Protein AF-A0A529Q5G9-F1 (afdb_monomer_lite)

Secondary structure (DSSP, 8-state):
-----S-TTSPPPSS---TTTS--TTTSTT-TTTTPPPPPPPSS--SSSHHHHHHHHHHHTT-HHHHHHHHHHHHHHSPTT-HHHHHHHHHHHHHHHH--

Structure (mmCIF, N/CA/C/O backbone):
data_AF-A0A529Q5G9-F1
#
_entry.id   AF-A0A529Q5G9-F1
#
loop_
_atom_site.group_PDB
_atom_site.id
_atom_site.type_symbol
_atom_site.label_atom_id
_atom_site.label_alt_id
_atom_site.label_comp_id
_atom_site.label_asym_id
_atom_site.label_entity_id
_atom_site.label_seq_id
_atom_site.pdbx_PDB_ins_code
_atom_site.Cartn_x
_atom_site.Cartn_y
_atom_site.Cartn_z
_atom_site.occupancy
_atom_site.B_iso_or_equiv
_atom_site.auth_seq_id
_atom_site.auth_comp_id
_atom_site.auth_asym_id
_atom_site.auth_atom_id
_atom_site.pdbx_PDB_model_num
ATOM 1 N N . MET A 1 1 ? 19.977 2.562 11.167 1.00 59.50 1 MET A N 1
ATOM 2 C CA . MET A 1 1 ? 18.837 2.119 11.999 1.00 59.50 1 MET A CA 1
ATOM 3 C C . MET A 1 1 ? 18.212 0.920 11.315 1.00 59.50 1 MET A C 1
ATOM 5 O O . MET A 1 1 ? 18.006 0.991 10.109 1.00 59.50 1 MET A O 1
ATOM 9 N N . LEU A 1 2 ? 17.983 -0.177 12.039 1.00 80.25 2 LEU A N 1
ATOM 10 C CA . LEU A 1 2 ? 17.212 -1.306 11.514 1.00 80.25 2 LEU A CA 1
ATOM 11 C C . LEU A 1 2 ? 15.776 -0.831 11.265 1.00 80.25 2 LEU A C 1
ATOM 13 O O . LEU A 1 2 ? 15.227 -0.108 12.096 1.00 80.25 2 LEU A O 1
ATOM 17 N N . ARG A 1 3 ? 15.196 -1.192 10.118 1.00 87.62 3 ARG A N 1
ATOM 18 C CA . ARG A 1 3 ? 13.773 -0.978 9.847 1.00 87.62 3 ARG A CA 1
ATOM 19 C C . ARG A 1 3 ? 13.052 -2.237 10.332 1.00 87.62 3 ARG A C 1
ATOM 21 O O . ARG A 1 3 ? 13.259 -3.286 9.725 1.00 87.62 3 ARG A O 1
ATOM 28 N N . PRO A 1 4 ? 12.337 -2.192 11.469 1.00 90.25 4 PRO A N 1
ATOM 29 C CA . PRO A 1 4 ? 11.671 -3.379 11.988 1.00 90.25 4 PRO A CA 1
ATOM 30 C C . PRO A 1 4 ? 10.646 -3.898 10.976 1.00 90.25 4 PRO A C 1
ATOM 32 O O . PRO A 1 4 ? 10.138 -3.138 10.148 1.00 90.25 4 PRO A O 1
ATOM 35 N N . ARG A 1 5 ? 10.387 -5.204 11.042 1.00 95.31 5 ARG A N 1
ATOM 36 C CA . ARG A 1 5 ? 9.323 -5.869 10.295 1.00 95.31 5 ARG A CA 1
ATOM 37 C C . ARG A 1 5 ? 8.269 -6.365 11.268 1.00 95.31 5 ARG A C 1
ATOM 39 O O . ARG A 1 5 ? 8.616 -7.031 12.242 1.00 95.31 5 ARG A O 1
ATOM 46 N N . TRP A 1 6 ? 7.017 -6.030 11.000 1.00 95.88 6 TRP A N 1
ATOM 47 C CA . TRP A 1 6 ? 5.859 -6.430 11.789 1.00 95.88 6 TRP A CA 1
ATOM 48 C C . TRP A 1 6 ? 5.320 -7.792 11.351 1.00 95.88 6 TRP A C 1
ATOM 50 O O . TRP A 1 6 ? 4.807 -8.514 12.197 1.00 95.88 6 TRP A O 1
ATOM 60 N N . LEU A 1 7 ? 5.501 -8.163 10.077 1.00 95.38 7 LEU A N 1
ATOM 61 C CA . LEU A 1 7 ? 5.125 -9.470 9.521 1.00 95.38 7 LEU A CA 1
ATOM 62 C C . LEU A 1 7 ? 6.353 -10.160 8.899 1.00 95.38 7 LEU A C 1
ATOM 64 O O . LEU A 1 7 ? 6.452 -10.280 7.671 1.00 95.38 7 LEU A O 1
ATOM 68 N N . PRO A 1 8 ? 7.359 -10.548 9.711 1.00 95.50 8 PRO A N 1
ATOM 69 C CA . PRO A 1 8 ? 8.631 -11.077 9.216 1.00 95.50 8 PRO A CA 1
ATOM 70 C C . PRO A 1 8 ? 8.493 -12.380 8.411 1.00 95.50 8 PRO A C 1
ATOM 72 O O . PRO A 1 8 ? 9.351 -12.669 7.579 1.00 95.50 8 PRO A O 1
ATOM 75 N N . GLU A 1 9 ? 7.427 -13.147 8.631 1.00 95.12 9 GLU A N 1
ATOM 76 C CA . GLU A 1 9 ? 7.104 -14.385 7.918 1.00 95.12 9 GLU A CA 1
ATOM 77 C C . GLU A 1 9 ? 6.652 -14.158 6.469 1.00 95.12 9 GLU A C 1
ATOM 79 O O . GLU A 1 9 ? 6.816 -15.044 5.627 1.00 95.12 9 GLU A O 1
ATOM 84 N N . LYS A 1 10 ? 6.134 -12.968 6.137 1.00 93.75 10 LYS A N 1
ATOM 85 C CA . LYS A 1 10 ? 5.798 -12.619 4.753 1.00 93.75 10 LYS A CA 1
ATOM 86 C C . LYS A 1 10 ? 7.055 -12.233 3.988 1.00 93.75 10 LYS A C 1
ATOM 88 O O . LYS A 1 10 ? 7.813 -11.357 4.402 1.00 93.75 10 LYS A O 1
ATOM 93 N N . SER A 1 11 ? 7.282 -12.848 2.835 1.00 95.19 11 SER A N 1
ATOM 94 C CA . SER A 1 11 ? 8.350 -12.410 1.930 1.00 95.19 11 SER A CA 1
ATOM 95 C C . SER A 1 11 ? 7.914 -11.179 1.140 1.00 95.19 11 SER A C 1
ATOM 97 O O . SER A 1 11 ? 6.758 -11.081 0.733 1.00 95.19 11 SER A O 1
ATOM 99 N N . PHE A 1 12 ? 8.836 -10.237 0.922 1.00 95.75 12 PHE A N 1
ATOM 100 C CA . PHE A 1 12 ? 8.578 -9.112 0.026 1.00 95.75 12 PHE A CA 1
ATOM 101 C C . PHE A 1 12 ? 8.430 -9.576 -1.425 1.00 95.75 12 PHE A C 1
ATOM 103 O O . PHE A 1 12 ? 9.018 -10.598 -1.797 1.00 95.75 12 PHE A O 1
ATOM 110 N N . PRO A 1 13 ? 7.683 -8.823 -2.252 1.00 95.31 13 PRO A N 1
ATOM 111 C CA . PRO A 1 13 ? 7.695 -9.018 -3.693 1.00 95.31 13 PRO A CA 1
ATOM 112 C C . PRO A 1 13 ? 9.120 -8.996 -4.248 1.00 95.31 13 PRO A C 1
ATOM 114 O O . PRO A 1 13 ? 10.007 -8.342 -3.700 1.00 95.31 13 PRO A O 1
ATOM 117 N N . SER A 1 14 ? 9.342 -9.679 -5.371 1.00 95.06 14 SER A N 1
ATOM 118 C CA . SER A 1 14 ? 10.673 -9.801 -5.984 1.00 95.06 14 SER A CA 1
ATOM 119 C C . SER A 1 14 ? 11.300 -8.460 -6.385 1.00 95.06 14 SER A C 1
ATOM 121 O O . SER A 1 14 ? 12.511 -8.380 -6.576 1.00 95.06 14 SER A O 1
ATOM 123 N N . TYR A 1 15 ? 10.488 -7.412 -6.540 1.00 96.00 15 TYR A N 1
ATOM 124 C CA . TYR A 1 15 ? 10.927 -6.040 -6.762 1.00 96.00 15 TYR A CA 1
ATOM 125 C C . TYR A 1 15 ? 9.875 -5.053 -6.253 1.00 96.00 15 TYR A C 1
ATOM 127 O O . TYR A 1 15 ? 8.685 -5.355 -6.275 1.00 96.00 15 TYR A O 1
ATOM 135 N N . ALA A 1 16 ? 10.317 -3.858 -5.859 1.00 96.62 16 ALA A N 1
ATOM 136 C CA . ALA A 1 16 ? 9.434 -2.710 -5.680 1.00 96.62 16 ALA A CA 1
ATOM 137 C C . ALA A 1 16 ? 9.086 -2.119 -7.048 1.00 96.62 16 ALA A C 1
ATOM 139 O O . ALA A 1 16 ? 9.980 -1.896 -7.877 1.00 96.62 16 ALA A O 1
ATOM 140 N N . TYR A 1 17 ? 7.805 -1.879 -7.308 1.00 97.19 17 TYR A N 1
ATOM 141 C CA . TYR A 1 17 ? 7.384 -1.308 -8.574 1.00 97.19 17 TYR A CA 1
ATOM 142 C C . TYR A 1 17 ? 7.816 0.151 -8.704 1.00 97.19 17 TYR A C 1
ATOM 144 O O . TYR A 1 17 ? 7.450 1.020 -7.913 1.00 97.19 17 TYR A O 1
ATOM 152 N N . LEU A 1 18 ? 8.570 0.405 -9.771 1.00 95.00 18 LEU A N 1
ATOM 153 C CA . LEU A 1 18 ? 8.948 1.731 -10.229 1.00 95.00 18 LEU A CA 1
ATOM 154 C C . LEU A 1 18 ? 8.503 1.856 -11.691 1.00 95.00 18 LEU A C 1
ATOM 156 O O . LEU A 1 18 ? 8.944 1.045 -12.523 1.00 95.00 18 LEU A O 1
ATOM 160 N N . PRO A 1 19 ? 7.641 2.834 -12.026 1.00 93.44 19 PRO A N 1
ATOM 161 C CA . PRO A 1 19 ? 7.190 3.049 -13.392 1.00 93.44 19 PRO A CA 1
ATOM 162 C C . PRO A 1 19 ? 8.370 3.134 -14.360 1.00 93.44 19 PRO A C 1
ATOM 164 O O . PRO A 1 19 ? 9.421 3.676 -14.026 1.00 93.44 19 PRO A O 1
ATOM 167 N N . SER A 1 20 ? 8.205 2.597 -15.570 1.00 91.12 20 SER A N 1
ATOM 168 C CA . SER A 1 20 ? 9.228 2.543 -16.635 1.00 91.12 20 SER A CA 1
ATOM 169 C C . SER A 1 20 ? 10.499 1.726 -16.346 1.00 91.12 20 SER A C 1
ATOM 171 O O . SER A 1 20 ? 11.316 1.566 -17.250 1.00 91.12 20 SER A O 1
ATOM 173 N N . ARG A 1 21 ? 10.676 1.180 -15.134 1.00 92.69 21 ARG A N 1
ATOM 174 C CA . ARG A 1 21 ? 11.841 0.349 -14.778 1.00 92.69 21 ARG A CA 1
ATOM 175 C C . ARG A 1 21 ? 11.511 -1.120 -14.601 1.00 92.69 21 ARG A C 1
ATOM 177 O O . ARG A 1 21 ? 12.361 -1.952 -14.889 1.00 92.69 21 ARG A O 1
ATOM 184 N N . GLN A 1 22 ? 10.316 -1.418 -14.102 1.00 94.38 22 GLN A N 1
ATOM 185 C CA . GLN A 1 22 ? 9.880 -2.779 -13.820 1.00 94.38 22 GLN A CA 1
ATOM 186 C C . GLN A 1 22 ? 8.544 -3.086 -14.506 1.00 94.38 22 GLN A C 1
ATOM 188 O O . GLN A 1 22 ? 7.755 -2.160 -14.727 1.00 94.38 22 GLN A O 1
ATOM 193 N N . PRO A 1 23 ? 8.259 -4.368 -14.803 1.00 96.12 23 PRO A N 1
ATOM 194 C CA . PRO A 1 23 ? 6.938 -4.800 -15.242 1.00 96.12 23 PRO A CA 1
ATOM 195 C C . PRO A 1 23 ? 5.865 -4.347 -14.252 1.00 96.12 23 PRO A C 1
ATOM 197 O O . PRO A 1 23 ? 6.060 -4.401 -13.031 1.00 96.12 23 PRO A O 1
ATOM 200 N N . HIS A 1 24 ? 4.720 -3.899 -14.759 1.00 96.31 24 HIS A N 1
ATOM 201 C CA . HIS A 1 24 ? 3.623 -3.490 -13.890 1.00 96.31 24 HIS A CA 1
ATOM 202 C C . HIS A 1 24 ? 3.109 -4.701 -13.089 1.00 96.31 24 HIS A C 1
ATOM 204 O O . HIS A 1 24 ? 2.700 -5.678 -13.714 1.00 96.31 24 HIS A O 1
ATOM 210 N N . PRO A 1 25 ? 3.020 -4.639 -11.744 1.00 95.38 25 PRO A N 1
ATOM 211 C CA . PRO A 1 25 ? 2.782 -5.812 -10.901 1.00 95.38 25 PRO A CA 1
ATOM 212 C C . PRO A 1 25 ? 1.562 -6.644 -11.280 1.00 95.38 25 PRO A C 1
ATOM 214 O O . PRO A 1 25 ? 1.654 -7.862 -11.295 1.00 95.38 25 PRO A O 1
ATOM 217 N N . VAL A 1 26 ? 0.442 -5.993 -11.617 1.00 93.69 26 VAL A N 1
ATOM 218 C CA . VAL A 1 26 ? -0.822 -6.670 -11.973 1.00 93.69 26 VAL A CA 1
ATOM 219 C C . VAL A 1 26 ? -1.199 -6.625 -13.460 1.00 93.69 26 VAL A C 1
ATOM 221 O O . VAL A 1 26 ? -2.068 -7.378 -13.884 1.00 93.69 26 VAL A O 1
ATOM 224 N N . ARG A 1 27 ? -0.598 -5.738 -14.269 1.00 93.06 27 ARG A N 1
ATOM 225 C CA . ARG A 1 27 ? -1.004 -5.513 -15.677 1.00 93.06 27 ARG A CA 1
ATOM 226 C C . ARG A 1 27 ? -0.070 -6.165 -16.688 1.00 93.06 27 ARG A C 1
ATOM 228 O O . ARG A 1 27 ? -0.467 -6.351 -17.834 1.00 93.06 27 ARG A O 1
ATOM 235 N N . ASP A 1 28 ? 1.158 -6.457 -16.284 1.00 95.62 28 ASP A N 1
ATOM 236 C CA . ASP A 1 28 ? 2.172 -7.051 -17.142 1.00 95.62 28 ASP A CA 1
ATOM 237 C C . ASP A 1 28 ? 2.287 -8.554 -16.843 1.00 95.62 28 ASP A C 1
ATOM 239 O O . ASP A 1 28 ? 2.331 -8.906 -15.665 1.00 95.62 28 ASP A O 1
ATOM 243 N N . PRO A 1 29 ? 2.366 -9.444 -17.850 1.00 95.75 29 PRO A N 1
ATOM 244 C CA . PRO A 1 29 ? 2.583 -10.874 -17.634 1.00 95.75 29 PRO A CA 1
ATOM 245 C C . PRO A 1 29 ? 3.840 -11.242 -16.835 1.00 95.75 29 PRO A C 1
ATOM 247 O O . PRO A 1 29 ? 3.879 -12.306 -16.223 1.00 95.75 29 PRO A O 1
ATOM 250 N N . ALA A 1 30 ? 4.863 -10.383 -16.831 1.00 95.69 30 ALA A N 1
ATOM 251 C CA . ALA A 1 30 ? 6.062 -10.531 -16.005 1.00 95.69 30 ALA A CA 1
ATOM 252 C C . ALA A 1 30 ? 5.928 -9.863 -14.618 1.00 95.69 30 ALA A C 1
ATOM 254 O O . ALA A 1 30 ? 6.898 -9.794 -13.860 1.00 95.69 30 ALA A O 1
ATOM 255 N N . GLY A 1 31 ? 4.744 -9.339 -14.295 1.00 96.12 31 GLY A N 1
ATOM 256 C CA . GLY A 1 31 ? 4.424 -8.684 -13.037 1.00 96.12 31 GLY A CA 1
ATOM 257 C C . GLY A 1 31 ? 4.420 -9.647 -11.851 1.00 96.12 31 GLY A C 1
ATOM 258 O O . GLY A 1 31 ? 3.870 -10.744 -11.933 1.00 96.12 31 GLY A O 1
ATOM 259 N N . HIS A 1 32 ? 4.974 -9.225 -10.711 1.00 94.50 32 HIS A N 1
ATOM 260 C CA . HIS A 1 32 ? 5.060 -10.069 -9.507 1.00 94.50 32 HIS A CA 1
ATOM 261 C C . HIS A 1 32 ? 3.705 -10.384 -8.835 1.00 94.50 32 HIS A C 1
ATOM 263 O O . HIS A 1 32 ? 3.671 -11.161 -7.885 1.00 94.50 32 HIS A O 1
ATOM 269 N N . SER A 1 33 ? 2.608 -9.794 -9.318 1.00 91.25 33 SER A N 1
ATOM 270 C CA . SER A 1 33 ? 1.229 -10.047 -8.874 1.00 91.25 33 SER A CA 1
ATOM 271 C C . SER A 1 33 ? 0.302 -10.387 -10.049 1.00 91.25 33 SER A C 1
ATOM 273 O O . SER A 1 33 ? -0.921 -10.294 -9.923 1.00 91.25 33 SER A O 1
ATOM 275 N N . TYR A 1 34 ? 0.849 -10.751 -11.212 1.00 92.62 34 TYR A N 1
ATOM 276 C CA . TYR A 1 34 ? 0.050 -11.055 -12.395 1.00 92.62 34 TYR A CA 1
ATOM 277 C C . TYR A 1 34 ? -0.783 -12.321 -12.169 1.00 92.62 34 TYR A C 1
ATOM 279 O O . TYR A 1 34 ? -0.246 -13.362 -11.797 1.00 92.62 34 TYR A O 1
ATOM 287 N N . HIS A 1 35 ? -2.103 -12.223 -12.362 1.00 88.06 35 HIS A N 1
ATOM 288 C CA . HIS A 1 35 ? -3.085 -13.260 -12.003 1.00 88.06 35 HIS A CA 1
ATOM 289 C C . HIS A 1 35 ? -3.061 -13.722 -10.537 1.00 88.06 35 HIS A C 1
ATOM 291 O O . HIS A 1 35 ? -3.685 -14.733 -10.214 1.00 88.06 35 HIS A O 1
ATOM 297 N N . SER A 1 36 ? -2.386 -12.998 -9.640 1.00 82.12 36 SER A N 1
ATOM 298 C CA . SER A 1 36 ? -2.580 -13.232 -8.213 1.00 82.12 36 SER A CA 1
ATOM 299 C C . SER A 1 36 ? -4.024 -12.898 -7.864 1.00 82.12 36 SER A C 1
ATOM 301 O O . SER A 1 36 ? -4.584 -11.927 -8.384 1.00 82.12 36 SER A O 1
ATOM 303 N N . GLU A 1 37 ? -4.619 -13.669 -6.955 1.00 68.94 37 GLU A N 1
ATOM 304 C CA . GLU A 1 37 ? -5.838 -13.219 -6.295 1.00 68.94 37 GLU A CA 1
ATOM 305 C C . GLU A 1 37 ? -5.573 -11.827 -5.707 1.00 68.94 37 GLU A C 1
ATOM 307 O O . GLU A 1 37 ? -4.490 -11.567 -5.160 1.00 68.94 37 GLU A O 1
ATOM 312 N N . ALA A 1 38 ? -6.528 -10.912 -5.901 1.00 62.88 38 ALA A N 1
ATOM 313 C CA . ALA A 1 38 ? -6.458 -9.578 -5.324 1.00 62.88 38 ALA A CA 1
ATOM 314 C C . ALA A 1 38 ? -6.206 -9.707 -3.819 1.00 62.88 38 ALA A C 1
ATOM 316 O O . ALA A 1 38 ? -6.711 -10.645 -3.193 1.00 62.88 38 ALA A O 1
ATOM 317 N N . MET A 1 39 ? -5.436 -8.777 -3.237 1.00 63.00 39 MET A N 1
ATOM 318 C CA . MET A 1 39 ? -5.251 -8.780 -1.787 1.00 63.00 39 MET A CA 1
ATOM 319 C C . MET A 1 39 ? -6.632 -8.867 -1.123 1.00 63.00 39 MET A C 1
ATOM 321 O O . MET A 1 39 ? -7.517 -8.092 -1.508 1.00 63.00 39 MET A O 1
ATOM 325 N N . PRO A 1 40 ? -6.843 -9.819 -0.193 1.00 62.97 40 PRO A N 1
ATOM 326 C CA . PRO A 1 40 ? -8.147 -10.010 0.409 1.00 62.97 40 PRO A CA 1
ATOM 327 C C . PRO A 1 40 ? -8.625 -8.676 0.965 1.00 62.97 40 PRO A C 1
ATOM 329 O O . PRO A 1 40 ? -7.867 -7.973 1.638 1.00 62.97 40 PRO A O 1
ATOM 332 N N . LEU A 1 41 ? -9.871 -8.315 0.659 1.00 65.50 41 LEU A N 1
ATOM 333 C CA . LEU A 1 41 ? -10.477 -7.130 1.244 1.00 65.50 41 LEU A CA 1
ATOM 334 C C . LEU A 1 41 ? -10.388 -7.271 2.764 1.00 65.50 41 LEU A C 1
ATOM 336 O O . LEU A 1 41 ? -10.689 -8.340 3.304 1.00 65.50 41 LEU A O 1
ATOM 340 N N . ALA A 1 42 ? -9.932 -6.224 3.446 1.00 67.44 42 ALA A N 1
ATOM 341 C CA . ALA A 1 42 ? -9.751 -6.295 4.883 1.00 67.44 42 ALA A CA 1
ATOM 342 C C . ALA A 1 42 ? -11.076 -6.648 5.562 1.00 67.44 42 ALA A C 1
ATOM 344 O O . ALA A 1 42 ? -12.057 -5.918 5.432 1.00 67.44 42 ALA A O 1
ATOM 345 N N . ALA A 1 43 ? -11.089 -7.777 6.274 1.00 68.38 43 ALA A N 1
ATOM 346 C CA . ALA A 1 43 ? -12.256 -8.218 7.031 1.00 68.38 43 ALA A CA 1
ATOM 347 C C . ALA A 1 43 ? -12.591 -7.237 8.167 1.00 68.38 43 ALA A C 1
ATOM 349 O O . ALA A 1 43 ? -13.750 -7.110 8.554 1.00 68.38 43 ALA A O 1
ATOM 350 N N . GLU A 1 44 ? -11.579 -6.522 8.666 1.00 80.06 44 GLU A N 1
ATOM 351 C CA . GLU A 1 44 ? -11.706 -5.518 9.711 1.00 80.06 44 GLU A CA 1
ATOM 352 C C . GLU A 1 44 ? -10.808 -4.309 9.426 1.00 80.06 44 GLU A C 1
ATOM 354 O O . GLU A 1 44 ? -9.667 -4.429 8.973 1.00 80.06 44 GLU A O 1
ATOM 359 N N . VAL A 1 45 ? -11.336 -3.123 9.717 1.00 89.00 45 VAL A N 1
ATOM 360 C CA . VAL A 1 45 ? -10.651 -1.841 9.554 1.00 89.00 45 VAL A CA 1
ATOM 361 C C . VAL A 1 45 ? -9.910 -1.511 10.849 1.00 89.00 45 VAL A C 1
ATOM 363 O O . VAL A 1 45 ? -10.453 -0.848 11.728 1.00 89.00 45 VAL A O 1
ATOM 366 N N . SER A 1 46 ? -8.668 -1.983 10.971 1.00 91.56 46 SER A N 1
ATOM 367 C CA . SER A 1 46 ? -7.862 -1.875 12.198 1.00 91.56 46 SER A CA 1
ATOM 368 C C . SER A 1 46 ? -6.379 -1.607 11.894 1.00 91.56 46 SER A C 1
ATOM 370 O O . SER A 1 46 ? -5.865 -2.005 10.843 1.00 91.56 46 SER A O 1
ATOM 372 N N . LEU A 1 47 ? -5.691 -0.934 12.828 1.00 94.44 47 LEU A N 1
ATOM 373 C CA . LEU A 1 47 ? -4.241 -0.669 12.785 1.00 94.44 47 LEU A CA 1
ATOM 374 C C . LEU A 1 47 ? -3.399 -1.856 13.275 1.00 94.44 47 LEU A C 1
ATOM 376 O O . LEU A 1 47 ? -2.174 -1.830 13.226 1.00 94.44 47 LEU A O 1
ATOM 380 N N . GLU A 1 48 ? -4.060 -2.901 13.745 1.00 93.06 48 GLU A N 1
ATOM 381 C CA . GLU A 1 48 ? -3.488 -4.165 14.179 1.00 93.06 48 GLU A CA 1
ATOM 382 C C . GLU A 1 48 ? -3.703 -5.257 13.121 1.00 93.06 48 GLU A C 1
ATOM 384 O O . GLU A 1 48 ? -3.128 -6.335 13.229 1.00 93.06 48 GLU A O 1
ATOM 389 N N . SER A 1 49 ? -4.507 -4.979 12.087 1.00 92.75 49 SER A N 1
ATOM 390 C CA . SER A 1 49 ? -4.768 -5.921 10.999 1.00 92.75 49 SER A CA 1
ATOM 391 C C . SER A 1 49 ? -3.502 -6.249 10.201 1.00 92.75 49 SER A C 1
ATOM 393 O O . SER A 1 49 ? -2.684 -5.371 9.900 1.00 92.75 49 SER A O 1
ATOM 395 N N . ASP A 1 50 ? -3.390 -7.502 9.753 1.00 93.31 50 ASP A N 1
ATOM 396 C CA . ASP A 1 50 ? -2.280 -7.958 8.909 1.00 93.31 50 ASP A CA 1
ATOM 397 C C . ASP A 1 50 ? -2.116 -7.111 7.642 1.00 93.31 50 ASP A C 1
ATOM 399 O O . ASP A 1 50 ? -1.003 -6.924 7.162 1.00 93.31 50 ASP A O 1
ATOM 403 N N . ILE A 1 51 ? -3.204 -6.585 7.075 1.00 93.62 51 ILE A N 1
ATOM 404 C CA . ILE A 1 51 ? -3.142 -5.742 5.872 1.00 93.62 51 ILE A CA 1
ATOM 405 C C . ILE A 1 51 ? -2.510 -4.388 6.195 1.00 93.62 51 ILE A C 1
ATOM 407 O O . ILE A 1 51 ? -1.667 -3.906 5.436 1.00 93.62 51 ILE A O 1
ATOM 411 N N . PHE A 1 52 ? -2.862 -3.788 7.336 1.00 95.69 52 PHE A N 1
ATOM 412 C CA . PHE A 1 52 ? -2.251 -2.533 7.755 1.00 95.69 52 PHE A CA 1
ATOM 413 C C . PHE A 1 52 ? -0.756 -2.711 8.033 1.00 95.69 52 PHE A C 1
ATOM 415 O O . PHE A 1 52 ? 0.058 -1.948 7.502 1.00 95.69 52 PHE A O 1
ATOM 422 N N . LEU A 1 53 ? -0.401 -3.737 8.815 1.00 95.88 53 LEU A N 1
ATOM 423 C CA . LEU A 1 53 ? 0.985 -4.060 9.159 1.00 95.88 53 LEU A CA 1
ATOM 424 C C . LEU A 1 53 ? 1.804 -4.437 7.921 1.00 95.88 53 LEU A C 1
ATOM 426 O O . LEU A 1 53 ? 2.966 -4.052 7.808 1.00 95.88 53 LEU A O 1
ATOM 430 N N . TRP A 1 54 ? 1.187 -5.115 6.951 1.00 95.69 54 TRP A N 1
ATOM 431 C CA . TRP A 1 54 ? 1.822 -5.422 5.676 1.00 95.69 54 TRP A CA 1
ATOM 432 C C . TRP A 1 54 ? 2.154 -4.166 4.870 1.00 95.69 54 TRP A C 1
ATOM 434 O O . TRP A 1 54 ? 3.286 -4.015 4.408 1.00 95.69 54 TRP A O 1
ATOM 444 N N . GLY A 1 55 ? 1.211 -3.226 4.752 1.00 96.44 55 GLY A N 1
ATOM 445 C CA . GLY A 1 5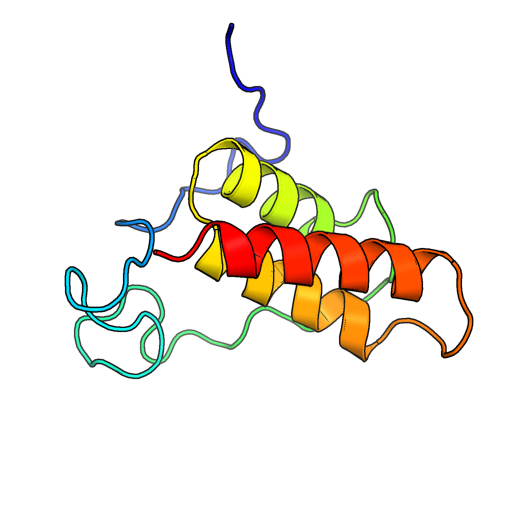5 ? 1.476 -1.936 4.113 1.00 96.44 55 GLY A CA 1
ATOM 446 C C . GLY A 1 55 ? 2.583 -1.148 4.824 1.00 96.44 55 GLY A C 1
ATOM 447 O O . GLY A 1 55 ? 3.413 -0.525 4.163 1.00 96.44 55 GLY A O 1
ATOM 448 N N . LEU A 1 56 ? 2.667 -1.233 6.158 1.00 97.38 56 LEU A N 1
ATOM 449 C CA . LEU A 1 56 ? 3.727 -0.591 6.941 1.00 97.38 56 LEU A CA 1
ATOM 450 C C . LEU A 1 56 ? 5.108 -1.205 6.664 1.00 97.38 56 LEU A C 1
ATOM 452 O O . LEU A 1 56 ? 6.076 -0.468 6.455 1.00 97.38 56 LEU A O 1
ATOM 456 N N . ASP A 1 57 ? 5.196 -2.535 6.617 1.00 97.88 57 ASP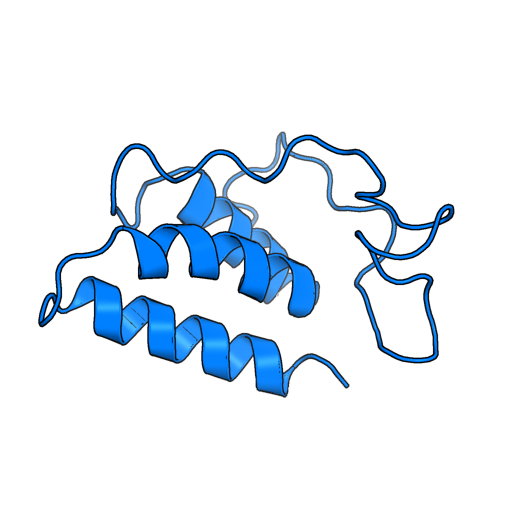 A N 1
ATOM 457 C CA . ASP A 1 57 ? 6.401 -3.270 6.222 1.00 97.88 57 ASP A CA 1
ATOM 458 C C . ASP A 1 57 ? 6.871 -2.843 4.825 1.00 97.88 57 ASP A C 1
ATOM 460 O O . ASP A 1 57 ? 8.035 -2.466 4.653 1.00 97.88 57 ASP A O 1
ATOM 464 N N . LEU A 1 58 ? 5.961 -2.846 3.847 1.00 97.62 58 LEU A N 1
ATOM 465 C CA . LEU A 1 58 ? 6.227 -2.463 2.459 1.00 97.62 58 LEU A CA 1
ATOM 466 C C . LEU A 1 58 ? 6.704 -1.012 2.347 1.00 97.62 58 LEU A C 1
ATOM 468 O O . LEU A 1 58 ? 7.765 -0.747 1.771 1.00 97.62 58 LEU A O 1
ATOM 472 N N . PHE A 1 59 ? 5.969 -0.077 2.952 1.00 97.69 59 PHE A N 1
ATOM 473 C CA . PHE A 1 59 ? 6.280 1.350 2.917 1.00 97.69 59 PHE A CA 1
ATOM 474 C C . PHE A 1 59 ? 7.661 1.629 3.509 1.00 97.69 59 PHE A C 1
ATOM 476 O O . PHE A 1 59 ? 8.501 2.282 2.885 1.00 97.69 59 PHE A O 1
ATOM 483 N N . ASN A 1 60 ? 7.935 1.071 4.691 1.00 96.81 60 ASN A N 1
ATOM 484 C CA . ASN A 1 60 ? 9.219 1.244 5.357 1.00 96.81 60 ASN A CA 1
ATOM 485 C C . ASN A 1 60 ? 10.374 0.661 4.540 1.00 96.81 60 ASN A C 1
ATOM 487 O O . ASN A 1 60 ? 11.500 1.123 4.690 1.00 96.81 60 ASN A O 1
ATOM 491 N N . HIS A 1 61 ? 10.138 -0.303 3.652 1.00 96.75 61 HIS A N 1
ATOM 492 C CA . HIS A 1 61 ? 11.176 -0.914 2.819 1.00 96.75 61 HIS A CA 1
ATOM 493 C C . HIS A 1 61 ? 11.211 -0.389 1.374 1.00 96.75 61 HIS A C 1
ATOM 495 O O . HIS A 1 61 ? 12.031 -0.854 0.588 1.00 96.75 61 HIS A O 1
ATOM 501 N N . GLY A 1 62 ? 10.421 0.639 1.046 1.00 96.31 62 GLY A N 1
ATOM 502 C CA . GLY A 1 62 ? 10.451 1.317 -0.256 1.00 96.31 62 GLY A CA 1
ATOM 503 C C . GLY A 1 62 ? 9.552 0.704 -1.333 1.00 96.31 62 GLY A C 1
ATOM 504 O O . GLY A 1 62 ? 9.625 1.124 -2.485 1.00 96.31 62 GLY A O 1
ATOM 505 N N . TYR A 1 63 ? 8.690 -0.245 -0.968 1.00 97.38 63 TYR A N 1
ATOM 506 C CA . TYR A 1 63 ? 7.664 -0.834 -1.833 1.00 97.38 63 TYR A CA 1
ATOM 507 C C . TYR A 1 63 ? 6.415 0.056 -1.820 1.00 97.38 63 TYR A C 1
ATOM 509 O O . TYR A 1 63 ? 5.369 -0.292 -1.271 1.00 97.38 63 TYR A O 1
ATOM 517 N N . TYR A 1 64 ? 6.566 1.289 -2.309 1.00 97.94 64 TYR A N 1
ATOM 518 C CA . TYR A 1 64 ? 5.550 2.324 -2.128 1.00 97.94 64 TYR A CA 1
ATOM 519 C C . TYR A 1 64 ? 4.269 2.047 -2.914 1.00 97.94 64 TYR A C 1
ATOM 521 O O . TYR A 1 64 ? 3.183 2.338 -2.422 1.00 97.94 64 TYR A O 1
ATOM 529 N N . TRP A 1 65 ? 4.365 1.476 -4.114 1.00 97.12 65 TRP A N 1
ATOM 530 C CA . TRP A 1 65 ? 3.169 1.121 -4.875 1.00 97.12 65 TRP A CA 1
ATOM 531 C C . TRP A 1 65 ? 2.415 -0.025 -4.195 1.00 97.12 65 TRP A C 1
ATOM 533 O O . TRP A 1 65 ? 1.204 0.018 -4.043 1.00 97.12 65 TRP A O 1
ATOM 543 N N . GLU A 1 66 ? 3.133 -1.017 -3.690 1.00 96.75 66 GLU A N 1
ATOM 544 C CA . GLU A 1 66 ? 2.544 -2.165 -3.013 1.00 96.75 66 GLU A CA 1
ATOM 545 C C . GLU A 1 66 ? 1.897 -1.752 -1.682 1.00 96.75 66 GLU A C 1
ATOM 547 O O . GLU A 1 66 ? 0.828 -2.246 -1.328 1.00 96.75 66 GLU A O 1
ATOM 552 N N . ALA A 1 67 ? 2.515 -0.813 -0.955 1.00 97.44 67 ALA A N 1
ATOM 553 C CA . ALA A 1 67 ? 1.936 -0.230 0.253 1.00 97.44 67 ALA A CA 1
ATOM 554 C C . ALA A 1 67 ? 0.657 0.567 -0.047 1.00 97.44 67 ALA A C 1
ATOM 556 O O . ALA A 1 67 ? -0.308 0.488 0.714 1.00 97.44 67 ALA A O 1
ATOM 557 N N . HIS A 1 68 ? 0.637 1.305 -1.164 1.00 97.06 68 HIS A N 1
ATOM 558 C CA . HIS A 1 68 ? -0.560 1.992 -1.649 1.00 97.06 68 HIS A CA 1
ATOM 559 C C . HIS A 1 68 ? -1.712 1.002 -1.842 1.00 97.06 68 HIS A C 1
ATOM 561 O O . HIS A 1 68 ? -2.775 1.207 -1.259 1.00 97.06 68 HIS A O 1
ATOM 567 N N . GLU A 1 69 ? -1.488 -0.078 -2.594 1.00 95.31 69 GLU A N 1
ATOM 568 C CA . GLU A 1 69 ? -2.519 -1.088 -2.869 1.00 95.31 69 GLU A CA 1
ATOM 569 C C . GLU A 1 69 ? -3.015 -1.756 -1.578 1.00 95.31 69 GLU A C 1
ATOM 571 O O . GLU A 1 69 ? -4.221 -1.911 -1.379 1.00 95.31 69 GLU A O 1
ATOM 576 N N . ALA A 1 70 ? -2.103 -2.098 -0.657 1.00 94.31 70 ALA A N 1
ATOM 577 C CA . ALA A 1 70 ? -2.464 -2.716 0.620 1.00 94.31 70 ALA A CA 1
ATOM 578 C C . ALA A 1 70 ? -3.403 -1.818 1.448 1.00 94.31 70 ALA A C 1
ATOM 580 O O . ALA A 1 70 ? -4.402 -2.280 2.002 1.00 94.31 70 ALA A O 1
ATOM 581 N N . TRP A 1 71 ? -3.114 -0.516 1.519 1.00 96.62 71 TRP A N 1
ATOM 582 C CA . TRP A 1 71 ? -3.938 0.428 2.273 1.00 96.62 71 TRP A CA 1
ATOM 583 C C . TRP A 1 71 ? -5.191 0.893 1.522 1.00 96.62 71 TRP A C 1
ATOM 585 O O . TRP A 1 71 ? -6.150 1.315 2.174 1.00 96.62 71 TRP A O 1
ATOM 595 N N . GLU A 1 72 ? -5.242 0.785 0.190 1.00 95.31 72 GLU A N 1
ATOM 596 C CA . GLU A 1 72 ? -6.444 1.109 -0.585 1.00 95.31 72 GLU A CA 1
ATOM 597 C C . GLU A 1 72 ? -7.619 0.203 -0.199 1.00 95.31 72 GLU A C 1
ATOM 599 O O . GLU A 1 72 ? -8.722 0.707 0.028 1.00 95.31 72 GLU A O 1
ATOM 604 N N . GLY A 1 73 ? -7.379 -1.099 -0.009 1.00 90.50 73 GLY A N 1
ATOM 605 C CA . GLY A 1 73 ? -8.406 -2.038 0.451 1.00 90.50 73 GLY A CA 1
ATOM 606 C C . GLY A 1 73 ? -9.031 -1.623 1.789 1.00 90.50 73 GLY A C 1
ATOM 607 O O . GLY A 1 73 ? -10.255 -1.547 1.904 1.00 90.50 73 GLY A O 1
ATOM 608 N N . LEU A 1 74 ? -8.203 -1.258 2.778 1.00 94.19 74 LEU A N 1
ATOM 609 C CA . LEU A 1 74 ? -8.658 -0.742 4.080 1.00 94.19 74 LEU A CA 1
ATOM 610 C C . LEU A 1 74 ? -9.430 0.575 3.945 1.00 94.19 74 LEU A C 1
ATOM 612 O O . LEU A 1 74 ? -10.445 0.784 4.608 1.00 94.19 74 LEU A O 1
ATOM 616 N N . TRP A 1 75 ? -8.969 1.476 3.076 1.00 95.69 75 TRP A N 1
ATOM 617 C CA . TRP A 1 75 ? -9.650 2.741 2.826 1.00 95.69 75 TRP A CA 1
ATOM 618 C C . TRP A 1 75 ? -11.023 2.549 2.177 1.00 95.69 75 TRP A C 1
ATOM 620 O O . TRP A 1 75 ? -11.951 3.290 2.502 1.00 95.69 75 TRP A O 1
ATOM 630 N N . GLN A 1 76 ? -11.173 1.578 1.273 1.00 92.75 76 GLN A N 1
ATOM 631 C CA . GLN A 1 76 ? -12.438 1.303 0.594 1.00 92.75 76 GLN A CA 1
ATOM 632 C C . GLN A 1 76 ? -13.526 0.862 1.580 1.00 92.75 76 GLN A C 1
ATOM 634 O O . GLN A 1 76 ? -14.631 1.407 1.513 1.00 92.75 76 GLN A O 1
ATOM 639 N N . VAL A 1 77 ? -13.197 -0.029 2.522 1.00 92.50 77 VAL A N 1
ATOM 640 C CA . VAL A 1 77 ? -14.150 -0.557 3.518 1.00 92.50 77 VAL A CA 1
ATOM 641 C C . VAL A 1 77 ? -14.329 0.317 4.761 1.00 92.50 77 VAL A C 1
ATOM 643 O O . VAL A 1 77 ? -15.311 0.152 5.476 1.00 92.50 77 VAL A O 1
ATOM 646 N N . ALA A 1 78 ? -13.425 1.263 5.029 1.00 94.00 78 ALA A N 1
ATOM 647 C CA . ALA A 1 78 ? -13.559 2.171 6.166 1.00 94.00 78 ALA A CA 1
ATOM 648 C C . ALA A 1 78 ? -14.773 3.102 6.025 1.00 94.00 78 ALA A C 1
ATOM 650 O O . ALA A 1 78 ? -14.965 3.737 4.983 1.00 94.00 78 ALA A O 1
ATOM 651 N N . ASP A 1 79 ? -15.542 3.267 7.102 1.00 94.12 79 ASP A N 1
ATOM 652 C CA . ASP A 1 79 ? -16.726 4.126 7.107 1.00 94.12 79 ASP A CA 1
ATOM 653 C C . ASP A 1 79 ? -16.418 5.571 6.692 1.00 94.12 79 ASP A C 1
ATOM 655 O O . ASP A 1 79 ? -15.374 6.162 7.002 1.00 94.12 79 ASP A O 1
ATOM 659 N N . ARG A 1 80 ? -17.363 6.184 5.974 1.00 92.94 80 ARG A N 1
ATOM 660 C CA . ARG A 1 80 ? -17.250 7.593 5.581 1.00 92.94 80 ARG A CA 1
ATOM 661 C C . ARG A 1 80 ? -17.245 8.476 6.831 1.00 92.94 80 ARG A C 1
ATOM 663 O O . ARG A 1 80 ? -18.128 8.374 7.670 1.00 92.94 80 ARG A O 1
ATOM 670 N N . GLY A 1 81 ? -16.261 9.370 6.926 1.00 91.75 81 GLY A N 1
ATOM 671 C CA . GLY A 1 81 ? -16.086 10.262 8.079 1.00 91.75 81 GLY A CA 1
ATOM 672 C C . GLY A 1 81 ? -15.330 9.642 9.260 1.00 91.75 81 GLY A C 1
ATOM 673 O O . GLY A 1 81 ? -14.956 10.379 10.169 1.00 91.75 81 GLY A O 1
ATOM 674 N N . ALA A 1 82 ? -15.036 8.336 9.237 1.00 95.25 82 ALA A N 1
ATOM 675 C CA . ALA A 1 82 ? -14.222 7.710 10.271 1.00 95.25 82 ALA A CA 1
ATOM 676 C C . ALA A 1 82 ? -12.776 8.254 10.245 1.00 95.25 82 ALA A C 1
ATOM 678 O O . ALA A 1 82 ? -12.190 8.382 9.162 1.00 95.25 82 ALA A O 1
ATOM 679 N N . PRO A 1 83 ? -12.148 8.515 11.409 1.00 96.81 83 PRO A N 1
ATOM 680 C CA . PRO A 1 83 ? -10.757 8.968 11.478 1.00 96.81 83 PRO A CA 1
ATOM 681 C C . PRO A 1 83 ? -9.774 8.044 10.746 1.00 96.81 83 PRO A C 1
ATOM 683 O O . PRO A 1 83 ? -8.883 8.526 10.045 1.00 96.81 83 PRO A O 1
ATOM 686 N N . LEU A 1 84 ? -9.981 6.724 10.832 1.00 96.25 84 LEU A N 1
ATOM 687 C CA . LEU A 1 84 ? -9.155 5.731 10.137 1.00 96.25 84 LEU A CA 1
ATOM 688 C C . LEU A 1 84 ? -9.207 5.888 8.615 1.00 96.25 84 LEU A C 1
ATOM 690 O O . LEU A 1 84 ? -8.173 5.805 7.958 1.00 96.25 84 LEU A O 1
ATOM 694 N N . ARG A 1 85 ? -10.369 6.222 8.039 1.00 96.69 85 ARG A N 1
ATOM 695 C CA . ARG A 1 85 ? -10.475 6.485 6.597 1.00 96.69 85 ARG A CA 1
ATOM 696 C C . ARG A 1 85 ? -9.601 7.673 6.182 1.00 96.69 85 ARG A C 1
ATOM 698 O O . ARG A 1 85 ? -8.963 7.634 5.131 1.00 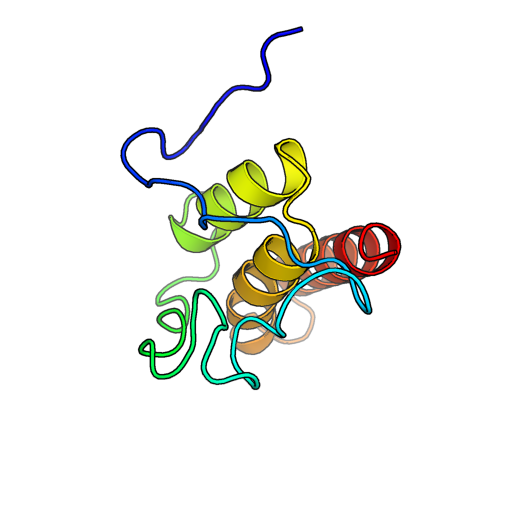96.69 85 ARG A O 1
ATOM 705 N N . THR A 1 86 ? -9.550 8.726 6.996 1.00 98.00 86 THR A N 1
ATOM 706 C CA . THR A 1 86 ? -8.682 9.889 6.744 1.00 98.00 86 THR A CA 1
ATOM 707 C C . THR A 1 86 ? -7.205 9.523 6.872 1.00 98.00 86 THR A C 1
ATOM 709 O O . THR A 1 86 ? -6.410 9.919 6.019 1.00 98.00 86 THR A O 1
ATOM 712 N N . LEU A 1 87 ? -6.846 8.728 7.884 1.00 97.94 87 LEU A N 1
ATOM 713 C CA . LEU A 1 87 ? -5.486 8.225 8.069 1.00 97.94 87 LEU A CA 1
ATOM 714 C C . LEU A 1 87 ? -5.021 7.402 6.859 1.00 97.94 87 LEU A C 1
ATOM 716 O O 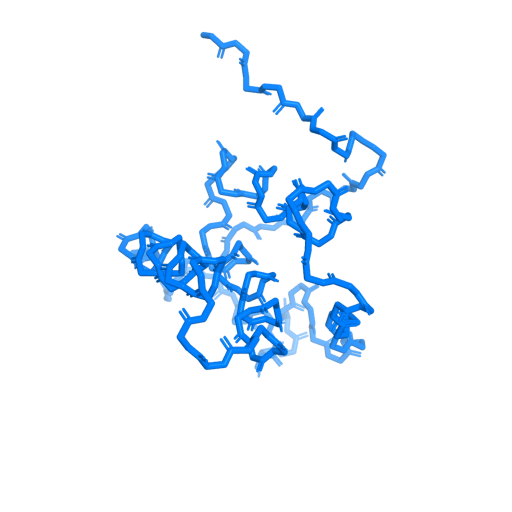. LEU A 1 87 ? -3.985 7.722 6.277 1.00 97.94 87 LEU A O 1
ATOM 720 N N . PHE A 1 88 ? -5.800 6.404 6.427 1.00 97.62 88 PHE A N 1
ATOM 721 C CA . PHE A 1 88 ? -5.444 5.579 5.267 1.00 97.62 88 PHE A CA 1
ATOM 722 C C . PHE A 1 88 ? -5.329 6.410 3.996 1.00 97.62 88 PHE A C 1
ATOM 724 O O . PHE A 1 88 ? -4.371 6.244 3.249 1.00 97.62 88 PHE A O 1
ATOM 731 N N . LYS A 1 89 ? -6.221 7.387 3.785 1.00 98.06 89 LYS A N 1
ATOM 732 C CA . LYS A 1 89 ? -6.086 8.320 2.659 1.00 98.06 89 LYS A CA 1
ATOM 733 C C . LYS A 1 89 ? -4.748 9.069 2.694 1.00 98.06 89 LYS A C 1
ATOM 735 O O . LYS A 1 89 ? -4.117 9.227 1.653 1.00 98.06 89 LYS A O 1
ATOM 740 N N . GLY A 1 90 ? -4.309 9.523 3.868 1.00 98.44 90 GLY A N 1
ATOM 741 C CA . GLY A 1 90 ? -3.007 10.174 4.033 1.00 98.44 90 GLY A CA 1
ATOM 742 C C . GLY A 1 90 ? -1.837 9.251 3.679 1.00 98.44 90 GLY A C 1
ATOM 743 O O . GLY A 1 90 ? -0.944 9.647 2.932 1.00 98.44 90 GLY A O 1
ATOM 744 N N . LEU A 1 91 ? -1.875 8.007 4.155 1.00 98.44 91 LEU A N 1
ATOM 745 C CA . LEU A 1 91 ? -0.855 6.993 3.880 1.00 98.44 91 LEU A CA 1
ATOM 746 C C . LEU A 1 91 ? -0.793 6.590 2.395 1.00 98.44 91 LEU A C 1
ATOM 748 O O . LEU A 1 91 ? 0.294 6.468 1.830 1.00 98.44 91 LEU A O 1
ATOM 752 N N . ILE A 1 92 ? -1.947 6.465 1.735 1.00 98.25 92 ILE A N 1
ATOM 753 C CA . ILE A 1 92 ? -2.071 6.208 0.291 1.00 98.25 92 ILE A CA 1
ATOM 754 C C . ILE A 1 92 ? -1.438 7.346 -0.520 1.00 98.25 92 ILE A C 1
ATOM 756 O O . ILE A 1 92 ? -0.675 7.095 -1.455 1.00 98.25 92 ILE A O 1
ATOM 760 N N . LEU A 1 93 ? -1.712 8.603 -0.152 1.00 98.44 93 LEU A N 1
ATOM 761 C CA . 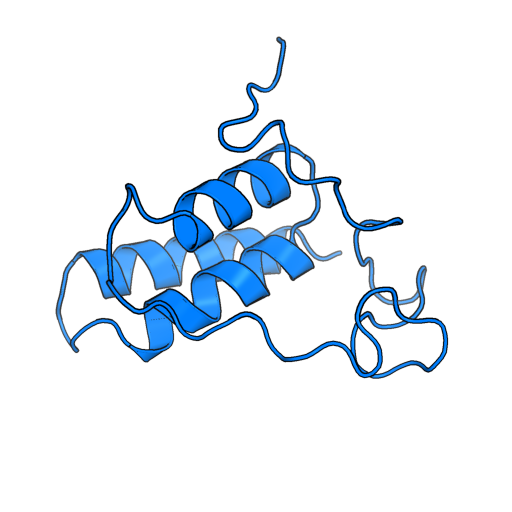LEU A 1 93 ? -1.130 9.776 -0.816 1.00 98.44 93 LEU A CA 1
ATOM 762 C C . LEU A 1 93 ? 0.386 9.866 -0.601 1.00 98.44 93 LEU A C 1
ATOM 764 O O . LEU A 1 93 ? 1.121 10.179 -1.537 1.00 98.44 93 LEU A O 1
ATOM 768 N N . LEU A 1 94 ? 0.863 9.562 0.608 1.00 98.38 94 LEU A N 1
ATOM 769 C CA . LEU A 1 94 ? 2.294 9.522 0.904 1.00 98.38 94 LEU A CA 1
ATOM 770 C C . LEU A 1 94 ? 3.003 8.426 0.095 1.00 98.38 94 LEU A C 1
ATOM 772 O O . LEU A 1 94 ? 4.070 8.665 -0.466 1.00 98.38 94 LEU A O 1
ATOM 776 N N . SER A 1 95 ? 2.379 7.254 -0.019 1.00 98.19 95 SER A N 1
ATOM 777 C CA . SER A 1 95 ? 2.862 6.146 -0.848 1.00 98.19 95 SER A CA 1
ATOM 778 C C . SER A 1 95 ? 2.927 6.539 -2.321 1.00 98.19 95 SER A C 1
ATOM 780 O O . SER A 1 95 ? 3.964 6.375 -2.957 1.00 98.19 95 SER A O 1
ATOM 782 N N . ALA A 1 96 ? 1.876 7.173 -2.849 1.00 97.25 96 ALA A N 1
ATOM 783 C CA . ALA A 1 96 ? 1.856 7.667 -4.224 1.00 97.25 96 ALA A CA 1
ATOM 784 C C . ALA A 1 96 ? 2.992 8.669 -4.509 1.00 97.25 96 ALA A C 1
ATOM 786 O O . ALA A 1 96 ? 3.583 8.633 -5.582 1.00 97.25 96 ALA A O 1
ATOM 787 N N . ALA A 1 97 ? 3.361 9.518 -3.543 1.00 96.88 97 ALA A N 1
ATOM 788 C CA . ALA A 1 97 ? 4.506 10.424 -3.683 1.00 96.88 97 ALA A CA 1
ATOM 789 C C . ALA A 1 97 ? 5.867 9.695 -3.724 1.00 96.88 97 ALA A C 1
ATOM 791 O O . ALA A 1 97 ? 6.856 10.250 -4.223 1.00 96.88 97 ALA A O 1
ATOM 792 N N . GLY A 1 98 ? 5.935 8.480 -3.174 1.00 93.75 98 GLY A N 1
ATOM 793 C CA . GLY A 1 98 ? 7.106 7.605 -3.191 1.00 93.75 98 GLY A CA 1
ATOM 794 C C . GLY A 1 98 ? 7.284 6.828 -4.497 1.00 93.75 98 GLY A C 1
ATOM 795 O O . GLY A 1 98 ? 8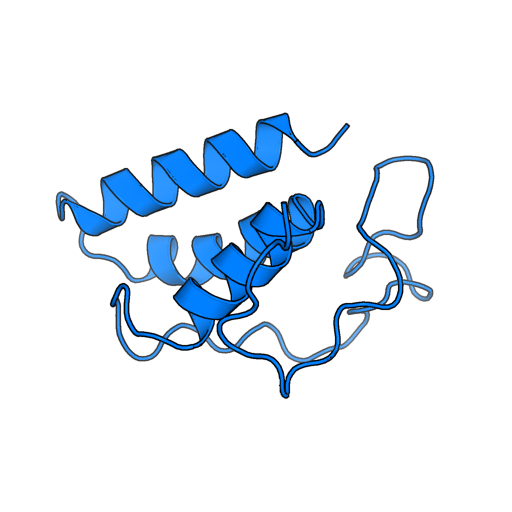.418 6.505 -4.845 1.00 93.75 98 GLY A O 1
ATOM 796 N N . VAL A 1 99 ? 6.204 6.577 -5.244 1.00 91.88 99 VAL A N 1
ATOM 797 C CA . VAL A 1 99 ? 6.253 5.946 -6.572 1.00 91.88 99 VAL A CA 1
ATOM 798 C C . VAL A 1 99 ? 6.811 6.961 -7.579 1.00 91.88 99 VAL A C 1
ATOM 800 O O . VAL A 1 99 ? 6.118 7.896 -7.977 1.00 91.88 99 VAL A O 1
ATOM 803 N N . LYS A 1 100 ? 8.084 6.815 -7.958 1.00 72.62 100 LYS A N 1
ATOM 804 C CA . LYS A 1 100 ? 8.794 7.686 -8.910 1.00 72.62 100 LYS A CA 1
ATOM 805 C C . LYS A 1 100 ? 9.554 6.882 -9.954 1.00 72.62 100 LYS A C 1
ATOM 807 O O . LYS A 1 100 ? 10.042 5.784 -9.610 1.00 72.62 100 LYS A O 1
#

Radius of gyration: 13.42 Å; chains: 1; bounding box: 36×25×32 Å

pLDDT: mean 92.06, std 9.01, range [59.5, 98.44]

Foldseek 3Di:
DDDDAPCPVDDDQPDQDAPPPDADQDPGPRHSCDPNDQDPQFPDLDCNDPLNSVLSRCVSVLSLVSSLSSLVSSLVPDDPPDPSNVVSVVSNVVSVVSRD

Sequence (100 aa):
MLRPRWLPEKSFPSYAYLPSRQPHPVRDPAGHSYHSEAMPLAAEVSLESDIFLWGLDLFNHGYYWEAHEAWEGLWQVADRGAPLRTLFKGLILLSAAGVK